Protein AF-A0A7W6JXN3-F1 (afdb_monomer_lite)

Sequence (74 aa):
MRDLSPYGRQYLIDQDRKPVDKAAAQFAASLGNAAFIAEYRAVLTAFIAQHQNDADPALIANYRAQLDALPRAD

pLDDT: mean 87.69, std 11.5, range [44.69, 96.38]

Secondary structure (DSSP, 8-state):
-----HHHHHHHHHHHHHHHHHHHHHHHHSTT-HHHHHHHHHHHHHHHHHHTTTS-HHHHHHHHHHHHHSPP--

Organism: NCBI:txid1268553

Radius of gyration: 13.47 Å; chains: 1; bounding box: 34×19×41 Å

Structure (mmCIF, N/CA/C/O backbone):
data_AF-A0A7W6JXN3-F1
#
_entry.id   AF-A0A7W6JXN3-F1
#
loop_
_atom_site.group_PDB
_atom_site.id
_atom_site.type_symbol
_atom_site.label_atom_id
_atom_site.label_alt_id
_atom_site.label_comp_id
_atom_site.label_asym_id
_atom_site.label_entity_id
_atom_site.label_seq_id
_atom_site.pdbx_PDB_ins_code
_atom_site.Cartn_x
_atom_site.Cartn_y
_atom_site.Cartn_z
_atom_site.occupancy
_atom_site.B_iso_or_equiv
_atom_site.auth_seq_id
_atom_site.auth_comp_id
_atom_site.auth_asym_id
_atom_site.auth_atom_id
_atom_site.pdbx_PDB_model_num
ATOM 1 N N . MET A 1 1 ? 5.403 0.120 -28.844 1.00 44.69 1 MET A N 1
ATOM 2 C CA . MET A 1 1 ? 5.870 -0.540 -27.607 1.00 44.69 1 MET A CA 1
ATOM 3 C C . MET A 1 1 ? 6.853 0.405 -26.941 1.00 44.69 1 MET A C 1
ATOM 5 O O . MET A 1 1 ? 7.785 0.827 -27.610 1.00 44.69 1 MET A O 1
ATOM 9 N N . ARG A 1 2 ? 6.597 0.856 -25.708 1.00 56.38 2 ARG A N 1
ATOM 10 C CA . ARG A 1 2 ? 7.587 1.645 -24.960 1.00 56.38 2 ARG A CA 1
ATOM 11 C C . ARG A 1 2 ? 8.515 0.648 -24.276 1.00 56.38 2 ARG A C 1
ATOM 13 O O . ARG A 1 2 ? 8.162 0.131 -23.222 1.00 56.38 2 ARG A O 1
ATOM 20 N N . ASP A 1 3 ? 9.652 0.362 -24.902 1.00 53.59 3 ASP A N 1
ATOM 21 C CA . ASP A 1 3 ? 10.779 -0.279 -24.226 1.00 53.59 3 ASP A CA 1
ATOM 22 C C . A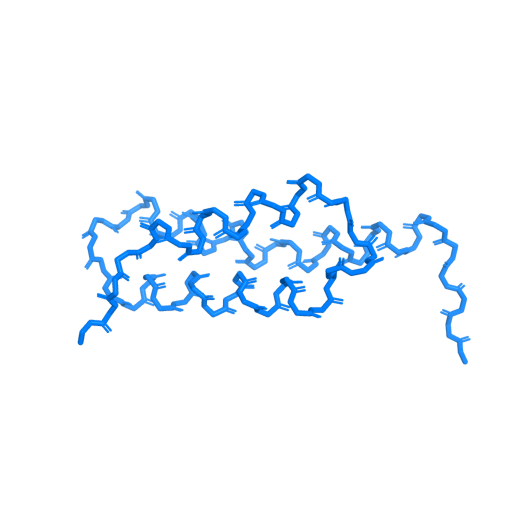SP A 1 3 ? 11.293 0.689 -23.164 1.00 53.59 3 ASP A C 1
ATOM 24 O O . ASP A 1 3 ? 12.119 1.567 -23.412 1.00 53.59 3 ASP A O 1
ATOM 28 N N . LEU A 1 4 ? 10.714 0.599 -21.972 1.00 58.50 4 LEU A N 1
ATOM 29 C CA . LEU A 1 4 ? 11.272 1.265 -20.815 1.00 58.50 4 LEU A CA 1
ATOM 30 C C . LEU A 1 4 ? 12.487 0.450 -20.399 1.00 58.50 4 LEU A C 1
ATOM 32 O O . LEU A 1 4 ? 12.352 -0.692 -19.955 1.00 58.50 4 LEU A O 1
ATOM 36 N N . SER A 1 5 ? 13.667 1.059 -20.517 1.00 70.69 5 SER A N 1
ATOM 37 C CA . SER A 1 5 ? 14.865 0.592 -19.824 1.00 70.69 5 SER A CA 1
ATOM 38 C C . SER A 1 5 ? 14.521 0.279 -18.358 1.00 70.69 5 SER A C 1
ATOM 40 O O . SER A 1 5 ? 13.617 0.915 -17.809 1.00 70.69 5 SER A O 1
ATOM 42 N N . PRO A 1 6 ? 15.246 -0.626 -17.682 1.00 72.25 6 PRO A N 1
ATOM 43 C CA . PRO A 1 6 ? 14.979 -0.990 -16.285 1.00 72.25 6 PRO A CA 1
ATOM 44 C C . PRO A 1 6 ? 14.749 0.219 -15.356 1.00 72.25 6 PRO A C 1
ATOM 46 O O . PRO A 1 6 ? 13.833 0.211 -14.540 1.00 72.25 6 PRO A O 1
ATOM 49 N N . TYR A 1 7 ? 15.488 1.314 -15.572 1.00 72.38 7 TYR A N 1
ATOM 50 C CA . TYR A 1 7 ? 15.292 2.599 -14.888 1.00 72.38 7 TYR A CA 1
ATOM 51 C C . TYR A 1 7 ? 13.921 3.252 -15.127 1.00 72.38 7 TYR A C 1
ATOM 53 O O . TYR A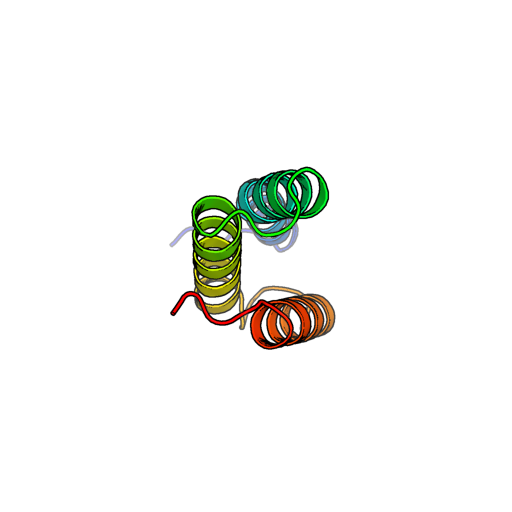 1 7 ? 13.311 3.765 -14.194 1.00 72.38 7 TYR A O 1
ATOM 61 N N . GLY A 1 8 ? 13.419 3.238 -16.363 1.00 79.88 8 GLY A N 1
ATOM 62 C CA . GLY A 1 8 ? 12.100 3.774 -16.700 1.00 79.88 8 GLY A CA 1
ATOM 63 C C .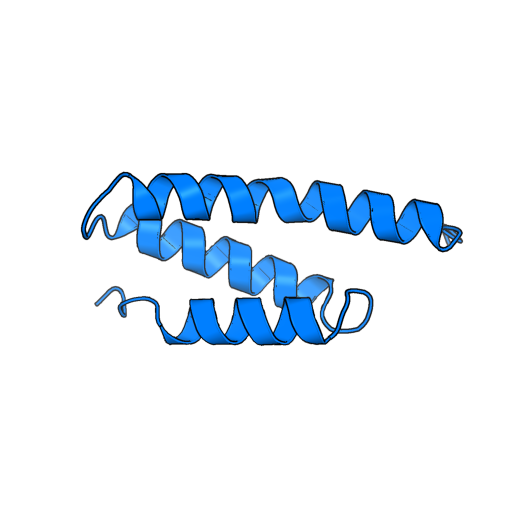 GLY A 1 8 ? 10.962 2.952 -16.095 1.00 79.88 8 GLY A C 1
ATOM 64 O O . GLY A 1 8 ? 9.943 3.518 -15.712 1.00 79.88 8 GLY A O 1
ATOM 65 N N . ARG A 1 9 ? 11.150 1.633 -15.952 1.00 81.50 9 ARG A N 1
ATOM 66 C CA . ARG A 1 9 ? 10.191 0.756 -15.264 1.00 81.50 9 ARG A CA 1
ATOM 67 C C . ARG A 1 9 ? 10.163 1.032 -13.763 1.00 81.50 9 ARG A C 1
ATOM 69 O O . ARG A 1 9 ? 9.084 1.236 -13.219 1.00 81.50 9 ARG A O 1
ATOM 76 N N . GLN A 1 10 ? 11.332 1.133 -13.127 1.00 84.62 10 GLN A N 1
ATOM 77 C CA . GLN A 1 10 ? 11.424 1.480 -11.707 1.00 84.62 10 GLN A CA 1
ATOM 78 C C . GLN A 1 10 ? 10.787 2.843 -11.415 1.00 84.62 10 GLN A C 1
ATOM 80 O O . GLN A 1 10 ? 10.023 2.976 -10.467 1.00 84.62 10 GLN A O 1
ATOM 85 N N . TYR A 1 11 ? 11.022 3.834 -12.277 1.00 87.25 11 TYR A N 1
ATOM 86 C CA . TYR A 1 11 ? 10.417 5.155 -12.134 1.00 87.25 11 TYR A CA 1
ATOM 87 C C . TYR A 1 11 ? 8.882 5.120 -12.160 1.00 87.25 11 TYR A C 1
ATOM 89 O O . TYR A 1 11 ? 8.243 5.823 -11.379 1.00 87.25 11 TYR A O 1
ATOM 97 N N . LEU A 1 12 ? 8.278 4.304 -13.031 1.00 87.88 12 LEU A N 1
ATOM 98 C CA . LEU A 1 12 ? 6.821 4.139 -13.056 1.00 87.88 12 LEU A CA 1
ATOM 99 C C . LEU A 1 12 ? 6.301 3.431 -11.805 1.00 87.88 12 LEU A C 1
ATOM 101 O O . LEU A 1 12 ? 5.313 3.880 -11.236 1.00 87.88 12 LEU A O 1
ATOM 105 N N . ILE A 1 13 ? 6.991 2.386 -11.343 1.00 90.06 13 ILE A N 1
ATOM 106 C CA . ILE A 1 13 ? 6.650 1.697 -10.091 1.00 90.06 13 ILE A CA 1
ATOM 107 C C . ILE A 1 13 ? 6.674 2.691 -8.919 1.00 90.06 13 ILE A C 1
ATOM 109 O O . ILE A 1 13 ? 5.736 2.734 -8.126 1.00 90.06 13 ILE A O 1
ATOM 113 N N . ASP A 1 14 ? 7.696 3.545 -8.841 1.00 90.19 14 ASP A N 1
ATOM 114 C CA . ASP A 1 14 ? 7.808 4.565 -7.795 1.00 90.19 14 ASP A CA 1
ATOM 115 C C . ASP A 1 14 ? 6.709 5.639 -7.905 1.00 90.19 14 ASP A C 1
ATOM 117 O O . ASP A 1 14 ? 6.242 6.158 -6.890 1.00 90.19 14 ASP A O 1
ATOM 121 N N . GLN A 1 15 ? 6.262 5.988 -9.118 1.00 92.38 15 GLN A N 1
ATOM 122 C CA . GLN A 1 15 ? 5.117 6.885 -9.304 1.00 92.38 15 GLN A CA 1
ATOM 123 C C . GLN A 1 15 ? 3.807 6.244 -8.842 1.00 92.38 15 GLN A C 1
ATOM 125 O O . GLN A 1 15 ? 3.058 6.872 -8.090 1.00 92.38 15 GLN A O 1
ATOM 130 N N . ASP A 1 16 ? 3.563 5.002 -9.249 1.00 91.88 16 ASP A N 1
ATOM 131 C CA . ASP A 1 16 ? 2.351 4.247 -8.927 1.00 91.88 16 ASP A CA 1
ATOM 132 C C . ASP A 1 16 ? 2.297 3.829 -7.454 1.00 91.88 16 ASP A C 1
ATOM 134 O O . ASP A 1 16 ? 1.235 3.491 -6.933 1.00 91.88 16 ASP A O 1
ATOM 138 N N . ARG A 1 17 ? 3.427 3.912 -6.748 1.00 92.69 17 ARG A N 1
ATOM 139 C CA . ARG A 1 17 ? 3.507 3.730 -5.301 1.00 92.69 17 ARG A CA 1
ATOM 140 C C . ARG A 1 17 ? 2.985 4.934 -4.511 1.00 92.69 17 ARG A C 1
ATOM 142 O O . ARG A 1 17 ? 2.463 4.758 -3.413 1.00 92.69 17 ARG A O 1
ATOM 149 N N . LYS A 1 18 ? 3.039 6.154 -5.058 1.00 93.75 18 LYS A N 1
ATOM 150 C CA . LYS A 1 18 ? 2.614 7.374 -4.338 1.00 93.75 18 LYS A CA 1
ATOM 151 C C . LYS A 1 18 ? 1.164 7.326 -3.825 1.00 93.75 18 LYS A C 1
ATOM 153 O O . LYS A 1 18 ? 0.940 7.749 -2.690 1.00 93.75 18 LYS A O 1
ATOM 158 N N . PRO A 1 19 ? 0.171 6.833 -4.594 1.00 94.06 19 PRO A N 1
ATOM 159 C CA . PRO A 1 19 ? -1.187 6.642 -4.088 1.00 94.06 19 PRO A CA 1
ATOM 160 C C . PRO A 1 19 ? -1.259 5.658 -2.915 1.00 94.06 19 PRO A C 1
ATOM 162 O O . PRO A 1 19 ? -2.010 5.902 -1.974 1.00 94.06 19 PRO A O 1
ATOM 165 N N . VAL A 1 20 ? -0.458 4.585 -2.945 1.00 94.00 20 VAL A N 1
ATOM 166 C CA . VAL A 1 20 ? -0.380 3.596 -1.857 1.00 94.00 20 VAL A CA 1
ATOM 167 C C . VAL A 1 20 ? 0.162 4.251 -0.590 1.00 94.00 20 VAL A C 1
ATOM 169 O O . VAL A 1 20 ? -0.467 4.151 0.460 1.00 94.00 20 VAL A O 1
ATOM 172 N N . ASP A 1 21 ? 1.268 4.990 -0.696 1.00 94.12 21 ASP A N 1
ATOM 173 C CA . ASP A 1 21 ? 1.877 5.683 0.445 1.00 94.12 21 ASP A CA 1
ATOM 174 C C . ASP A 1 21 ? 0.927 6.746 1.038 1.00 94.12 21 ASP A C 1
ATOM 176 O O . ASP A 1 21 ? 0.813 6.884 2.258 1.00 94.12 21 ASP A O 1
ATOM 180 N N . LYS A 1 22 ? 0.188 7.472 0.186 1.00 94.75 22 LYS A N 1
ATOM 181 C CA . LYS A 1 22 ? -0.818 8.451 0.622 1.00 94.75 22 LYS A CA 1
ATOM 182 C C . LYS A 1 22 ? -1.957 7.781 1.399 1.00 94.75 22 LYS A C 1
ATOM 184 O O . LYS A 1 22 ? -2.287 8.231 2.496 1.00 94.75 22 LYS A O 1
ATOM 189 N N . ALA A 1 23 ? -2.540 6.717 0.851 1.00 93.62 23 ALA A N 1
ATOM 190 C CA . ALA A 1 23 ? -3.641 6.010 1.497 1.00 93.62 23 ALA A CA 1
ATOM 191 C C . ALA A 1 23 ? -3.193 5.329 2.800 1.00 93.62 23 ALA A C 1
ATOM 193 O O . ALA A 1 23 ? -3.925 5.363 3.788 1.00 93.62 23 ALA A O 1
ATOM 194 N N . ALA A 1 24 ? -1.963 4.806 2.846 1.00 92.75 24 ALA A N 1
ATOM 195 C CA . ALA A 1 24 ? -1.357 4.285 4.068 1.00 92.75 24 ALA A CA 1
ATOM 196 C C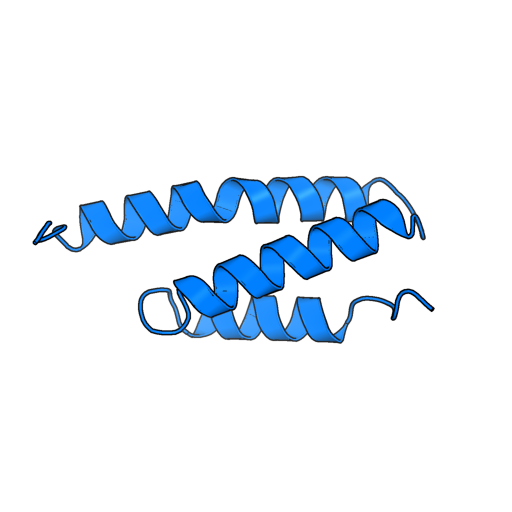 . ALA A 1 24 ? -1.265 5.366 5.158 1.00 92.75 24 ALA A C 1
ATOM 198 O O . ALA A 1 24 ? -1.619 5.115 6.311 1.00 92.75 24 ALA A O 1
ATOM 199 N N . ALA A 1 25 ? -0.851 6.587 4.799 1.00 93.25 25 ALA A N 1
ATOM 200 C CA . ALA A 1 25 ? -0.806 7.713 5.730 1.00 93.25 25 ALA A CA 1
ATOM 201 C C . ALA A 1 25 ? -2.207 8.126 6.218 1.00 93.25 25 ALA A C 1
ATOM 203 O O . ALA A 1 25 ? -2.382 8.391 7.405 1.00 93.25 25 ALA A O 1
ATOM 204 N N . GLN A 1 26 ? -3.214 8.143 5.337 1.00 92.12 26 GLN A N 1
ATOM 205 C CA . GLN A 1 26 ? -4.607 8.435 5.712 1.00 92.12 26 GLN A CA 1
ATOM 206 C C . GLN A 1 26 ? -5.181 7.370 6.655 1.00 92.12 26 GLN A C 1
ATOM 208 O O . GLN A 1 26 ? -5.824 7.713 7.647 1.00 92.12 26 GLN A O 1
ATOM 213 N N . PHE A 1 27 ? -4.908 6.092 6.382 1.00 89.31 27 PHE A N 1
ATOM 214 C CA . PHE A 1 27 ? -5.289 4.977 7.245 1.00 89.31 27 PHE A CA 1
ATOM 215 C C . PHE A 1 27 ? -4.607 5.069 8.619 1.00 89.31 27 PHE A C 1
ATOM 217 O O . PHE A 1 27 ? -5.277 4.972 9.643 1.00 89.31 27 PHE A O 1
ATOM 224 N N . ALA A 1 28 ? -3.299 5.341 8.665 1.00 88.94 28 ALA A N 1
ATOM 225 C CA . ALA A 1 28 ? -2.565 5.505 9.921 1.00 88.94 28 ALA A CA 1
ATOM 226 C C . ALA A 1 28 ? -3.033 6.725 10.737 1.00 88.94 28 ALA A C 1
ATOM 228 O O . ALA A 1 28 ? -3.029 6.689 11.966 1.00 88.94 28 ALA A O 1
ATOM 229 N N . ALA A 1 29 ? -3.451 7.801 10.064 1.00 89.75 29 ALA A N 1
ATOM 230 C CA . ALA A 1 29 ? -3.941 9.021 10.702 1.00 89.75 29 ALA A CA 1
ATOM 231 C C . ALA A 1 29 ? -5.395 8.922 11.197 1.00 89.75 29 ALA A C 1
ATOM 233 O O . ALA A 1 29 ? -5.849 9.801 11.931 1.00 89.75 29 ALA A O 1
ATOM 234 N N . SER A 1 30 ? -6.146 7.889 10.803 1.00 80.62 30 SER A N 1
ATOM 235 C CA . SER A 1 30 ? -7.571 7.778 11.103 1.00 80.62 30 SER A CA 1
ATOM 236 C C . SER A 1 30 ? -7.935 6.379 11.589 1.00 80.62 30 SER A C 1
ATOM 238 O O . SER A 1 30 ? -8.084 5.436 10.815 1.00 80.62 30 SER A O 1
ATOM 240 N N . LEU A 1 31 ? -8.126 6.253 12.902 1.00 77.69 31 LEU A N 1
ATOM 241 C CA . LEU A 1 31 ? -8.544 4.999 13.523 1.00 77.69 31 LEU A CA 1
ATOM 242 C C . LEU A 1 31 ? -9.958 4.615 13.063 1.00 77.69 31 LEU A C 1
ATOM 244 O O . LEU A 1 31 ? -10.938 5.255 13.435 1.00 77.69 31 LEU A O 1
ATOM 248 N N . GLY A 1 32 ? -10.056 3.548 12.267 1.00 76.81 32 GLY A N 1
ATOM 249 C CA . GLY A 1 32 ? -11.327 2.893 11.942 1.00 76.81 32 GLY A CA 1
ATOM 250 C C . GLY A 1 32 ? -12.208 3.609 10.916 1.00 76.81 32 GLY A C 1
ATOM 251 O O . GLY A 1 32 ? -13.379 3.262 10.786 1.00 76.81 32 GLY A O 1
ATOM 252 N N . ASN A 1 33 ? -11.689 4.588 10.170 1.00 88.62 33 ASN A N 1
ATOM 253 C CA . 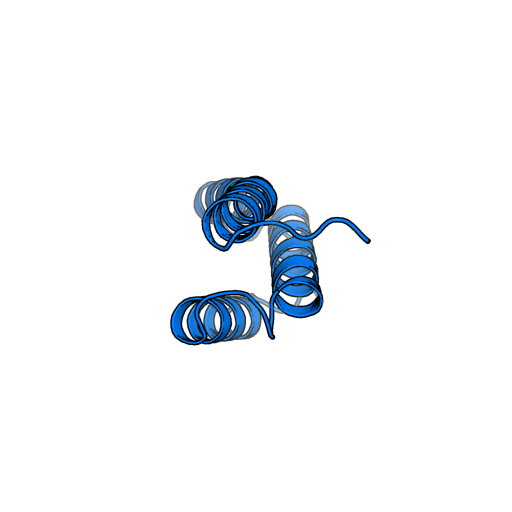ASN A 1 33 ? -12.470 5.213 9.104 1.00 88.62 33 ASN A CA 1
ATOM 254 C C . ASN A 1 33 ? -12.622 4.253 7.914 1.00 88.62 33 ASN A C 1
ATOM 256 O O . ASN A 1 33 ? -11.674 4.010 7.163 1.00 88.62 33 ASN A O 1
ATOM 260 N N . ALA A 1 34 ? -13.840 3.739 7.730 1.00 89.81 34 ALA A N 1
ATOM 261 C CA . ALA A 1 34 ? -14.178 2.785 6.678 1.00 89.81 34 ALA A CA 1
ATOM 262 C C . ALA A 1 34 ? -13.842 3.291 5.265 1.00 89.81 34 ALA A C 1
ATOM 264 O O . ALA A 1 34 ? -13.420 2.499 4.425 1.00 89.81 34 ALA A O 1
ATOM 265 N N . ALA A 1 35 ? -13.953 4.600 5.005 1.00 90.56 35 ALA A N 1
ATOM 266 C CA . ALA A 1 35 ? -13.617 5.169 3.702 1.00 90.56 35 ALA A CA 1
ATOM 267 C C . ALA A 1 35 ? -12.113 5.075 3.412 1.00 90.56 35 ALA A C 1
ATOM 269 O O . ALA A 1 35 ? -11.729 4.698 2.309 1.00 90.56 35 ALA A O 1
ATOM 270 N N . PHE A 1 36 ? -11.259 5.340 4.406 1.00 91.81 36 PHE A N 1
ATOM 271 C CA . PHE A 1 36 ? -9.807 5.221 4.241 1.00 91.81 36 PHE A CA 1
ATOM 272 C C . PHE A 1 36 ? -9.336 3.768 4.215 1.00 91.81 36 PHE A C 1
ATOM 274 O O . PHE A 1 36 ? -8.404 3.450 3.484 1.00 91.81 36 PHE A O 1
ATOM 281 N N . ILE A 1 37 ? -10.005 2.866 4.940 1.00 92.06 37 ILE A N 1
ATOM 282 C CA . ILE A 1 37 ? -9.766 1.421 4.814 1.00 92.06 37 ILE A CA 1
ATOM 283 C C . ILE A 1 37 ? -10.090 0.960 3.388 1.00 92.06 37 ILE A C 1
ATOM 285 O O . ILE A 1 37 ? -9.282 0.268 2.769 1.00 92.06 37 ILE A O 1
ATOM 289 N N . ALA A 1 38 ? -11.241 1.368 2.845 1.00 92.94 38 ALA A N 1
ATOM 290 C CA . ALA A 1 38 ? -11.649 1.029 1.485 1.00 92.94 38 ALA A CA 1
ATOM 291 C C . ALA A 1 38 ? -10.709 1.638 0.429 1.00 92.94 38 ALA A C 1
ATOM 293 O O . ALA A 1 38 ? -10.294 0.928 -0.488 1.00 92.94 38 ALA A O 1
ATOM 294 N N . GLU A 1 39 ? -10.324 2.911 0.582 1.00 94.25 39 GLU A N 1
ATOM 295 C CA . GLU A 1 39 ? -9.344 3.582 -0.282 1.00 94.25 39 GLU A CA 1
ATOM 296 C C . GLU A 1 39 ? -8.008 2.837 -0.257 1.00 94.25 39 GLU A C 1
ATOM 298 O O . GLU A 1 39 ? -7.481 2.488 -1.315 1.00 94.25 39 GLU A O 1
ATOM 303 N N . TYR A 1 40 ? -7.498 2.506 0.934 1.00 94.81 40 TYR A N 1
ATOM 304 C CA . TYR A 1 40 ? -6.218 1.824 1.060 1.00 94.81 40 TYR A CA 1
ATOM 305 C C . TYR A 1 40 ? -6.249 0.422 0.442 1.00 94.81 40 TYR A C 1
ATOM 307 O O . TYR A 1 40 ? -5.344 0.032 -0.300 1.00 94.81 40 TYR A O 1
ATOM 315 N N . ARG A 1 41 ? -7.348 -0.308 0.652 1.00 95.00 41 ARG A N 1
ATOM 316 C CA . ARG A 1 41 ? -7.580 -1.615 0.034 1.00 95.00 41 ARG A CA 1
ATOM 317 C C . ARG A 1 41 ? -7.598 -1.536 -1.492 1.00 95.00 41 ARG A C 1
ATOM 319 O O . ARG A 1 41 ? -6.995 -2.381 -2.160 1.00 95.00 41 ARG A O 1
ATOM 326 N N . ALA A 1 42 ? -8.278 -0.533 -2.043 1.00 95.19 42 ALA A N 1
ATOM 327 C CA . ALA A 1 42 ? -8.410 -0.346 -3.482 1.00 95.19 42 ALA A CA 1
ATOM 328 C C . ALA A 1 42 ? -7.055 -0.054 -4.139 1.00 95.19 42 ALA A C 1
ATOM 330 O O . ALA A 1 42 ? -6.700 -0.714 -5.117 1.00 95.19 42 ALA A O 1
ATOM 331 N N . VAL A 1 43 ? -6.268 0.874 -3.582 1.00 96.38 43 VAL A N 1
ATOM 332 C CA . VAL A 1 43 ? -4.967 1.237 -4.167 1.00 96.38 43 VAL A CA 1
ATOM 333 C C . VAL A 1 43 ? -3.934 0.116 -4.037 1.00 96.38 43 VAL A C 1
ATOM 335 O O . VAL A 1 43 ? -3.188 -0.114 -4.986 1.00 96.38 43 VAL A O 1
ATOM 338 N N . LEU A 1 44 ? -3.931 -0.645 -2.932 1.00 96.06 44 LEU A N 1
ATOM 339 C CA . LEU A 1 44 ? -3.079 -1.835 -2.791 1.00 96.06 44 LEU A CA 1
ATOM 340 C C . LEU A 1 44 ? -3.430 -2.898 -3.837 1.00 96.06 44 LEU A C 1
ATOM 342 O O . LEU A 1 44 ? -2.544 -3.436 -4.500 1.00 96.06 44 LEU A O 1
ATOM 346 N N . THR A 1 45 ? -4.725 -3.174 -4.016 1.00 95.94 45 THR A N 1
ATOM 347 C CA . THR A 1 45 ? -5.201 -4.154 -5.003 1.00 95.94 45 THR A CA 1
ATOM 348 C C . THR A 1 45 ? -4.805 -3.741 -6.420 1.00 95.94 45 THR A C 1
ATOM 350 O O . THR A 1 45 ? -4.300 -4.569 -7.178 1.00 95.94 45 THR A O 1
ATOM 353 N N . ALA A 1 46 ? -4.978 -2.461 -6.765 1.00 95.75 46 ALA A N 1
ATOM 354 C CA . ALA A 1 46 ? -4.599 -1.924 -8.068 1.00 95.75 46 ALA A CA 1
ATOM 355 C C . ALA A 1 46 ? -3.084 -2.023 -8.311 1.00 95.75 46 ALA A C 1
ATOM 357 O O . ALA A 1 46 ? -2.670 -2.534 -9.351 1.00 95.75 46 ALA A O 1
ATOM 358 N N . PHE A 1 47 ? -2.261 -1.621 -7.334 1.00 95.88 47 PHE A N 1
ATOM 359 C CA . PHE A 1 47 ? -0.805 -1.704 -7.443 1.00 95.88 47 PHE A CA 1
ATOM 360 C C . PHE A 1 47 ? -0.335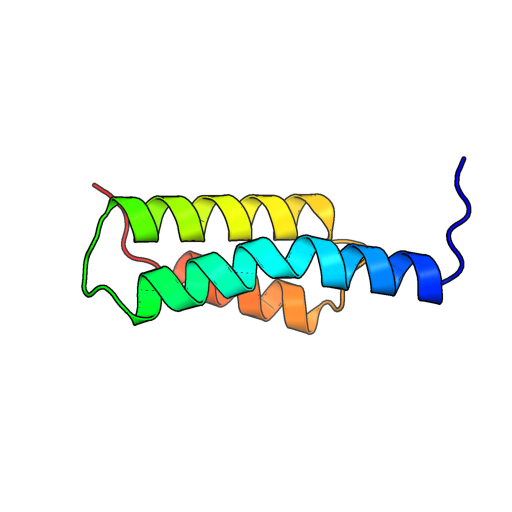 -3.148 -7.639 1.00 95.88 47 PHE A C 1
ATOM 362 O O . PHE A 1 47 ? 0.451 -3.424 -8.542 1.00 95.88 47 PHE A O 1
ATOM 369 N N . ILE A 1 48 ? -0.837 -4.086 -6.828 1.00 95.56 48 ILE A N 1
ATOM 370 C CA . ILE A 1 48 ? -0.471 -5.504 -6.937 1.00 95.56 48 ILE A CA 1
ATOM 371 C C . ILE A 1 48 ? -0.883 -6.050 -8.306 1.00 95.56 48 ILE A C 1
ATOM 373 O O . ILE A 1 48 ? -0.079 -6.705 -8.960 1.00 95.56 48 ILE A O 1
ATOM 377 N N . ALA A 1 49 ? -2.106 -5.778 -8.765 1.00 95.31 49 ALA A N 1
ATOM 378 C CA . ALA A 1 49 ? -2.577 -6.272 -10.057 1.00 95.31 49 ALA A CA 1
ATOM 379 C C . ALA A 1 49 ? -1.715 -5.763 -11.223 1.00 95.31 49 ALA A C 1
ATOM 381 O O . ALA A 1 49 ? -1.404 -6.537 -12.131 1.00 95.31 49 ALA A O 1
ATOM 382 N N . GLN A 1 50 ? -1.312 -4.491 -11.170 1.00 93.81 50 GLN A N 1
ATOM 383 C CA . GLN A 1 50 ? -0.519 -3.839 -12.208 1.00 93.81 50 GLN A CA 1
ATOM 384 C C . GLN A 1 50 ? 0.955 -4.264 -12.189 1.00 93.81 50 GLN A C 1
ATOM 386 O O . GLN A 1 50 ? 1.538 -4.445 -13.253 1.00 93.81 50 GLN A O 1
ATOM 391 N N . HIS A 1 51 ? 1.547 -4.449 -11.004 1.00 94.06 51 HIS A N 1
ATOM 392 C CA . HIS A 1 51 ? 2.998 -4.601 -10.841 1.00 94.06 51 HIS A CA 1
ATOM 393 C C . HIS A 1 51 ? 3.451 -5.974 -10.327 1.00 94.06 51 HIS A C 1
ATOM 395 O O . HIS A 1 51 ? 4.647 -6.173 -10.141 1.00 94.06 51 HIS A O 1
ATOM 401 N N . GLN A 1 52 ? 2.556 -6.952 -10.129 1.00 92.62 52 GLN A N 1
ATOM 402 C CA . GLN A 1 52 ? 2.904 -8.286 -9.591 1.00 92.62 52 GLN A CA 1
ATOM 403 C C . GLN A 1 52 ? 4.033 -9.022 -10.331 1.00 92.62 52 GLN A C 1
ATOM 405 O O . GLN A 1 52 ? 4.688 -9.863 -9.722 1.00 92.62 52 GLN A O 1
ATOM 410 N N . ASN A 1 53 ? 4.249 -8.729 -11.617 1.00 90.19 53 ASN A N 1
ATOM 411 C CA . ASN A 1 53 ? 5.279 -9.372 -12.440 1.00 90.19 53 ASN A CA 1
ATOM 412 C C . ASN A 1 53 ? 6.524 -8.494 -12.660 1.00 90.19 53 ASN A C 1
ATOM 414 O O . ASN A 1 53 ? 7.519 -8.979 -13.192 1.00 90.19 53 ASN A O 1
ATOM 418 N N . ASP A 1 54 ? 6.454 -7.213 -12.295 1.00 88.50 54 ASP A N 1
ATOM 419 C CA . ASP A 1 54 ? 7.439 -6.190 -12.661 1.00 88.50 54 ASP A CA 1
ATOM 420 C C . ASP A 1 54 ? 8.107 -5.529 -11.451 1.00 88.50 54 ASP A C 1
ATOM 422 O O . ASP A 1 54 ? 9.255 -5.094 -11.550 1.00 88.50 54 ASP A O 1
ATOM 426 N N . ALA A 1 55 ? 7.405 -5.444 -10.319 1.00 90.19 55 ALA A N 1
ATOM 427 C CA . ALA A 1 55 ? 7.947 -4.943 -9.065 1.00 90.19 55 ALA A CA 1
ATOM 428 C C . ALA A 1 55 ? 8.683 -6.036 -8.284 1.00 90.19 55 ALA A C 1
ATOM 430 O O . ALA A 1 55 ? 8.530 -7.233 -8.531 1.00 90.19 55 ALA A O 1
ATOM 431 N N . ASP A 1 56 ? 9.466 -5.598 -7.298 1.00 91.12 56 ASP A N 1
ATOM 432 C CA . ASP A 1 56 ? 10.147 -6.487 -6.362 1.00 91.12 56 ASP A CA 1
ATOM 433 C C . ASP A 1 56 ? 9.137 -7.463 -5.709 1.00 91.12 56 ASP A C 1
ATOM 435 O O . ASP A 1 56 ? 8.163 -7.019 -5.084 1.00 91.12 56 ASP A O 1
ATOM 439 N N . PRO A 1 57 ? 9.348 -8.790 -5.806 1.00 92.06 57 PRO A N 1
ATOM 440 C CA . PRO A 1 57 ? 8.490 -9.782 -5.166 1.00 92.06 57 PRO A CA 1
ATOM 441 C C . PRO A 1 57 ? 8.310 -9.564 -3.658 1.00 92.06 57 PRO A C 1
ATOM 443 O O . PRO A 1 57 ? 7.235 -9.844 -3.124 1.00 92.06 57 PRO A O 1
ATOM 446 N N . ALA A 1 58 ? 9.324 -9.034 -2.964 1.00 93.94 58 ALA A N 1
ATOM 447 C CA . ALA A 1 58 ? 9.240 -8.709 -1.544 1.00 93.94 58 ALA A CA 1
ATOM 448 C C . ALA A 1 58 ? 8.273 -7.545 -1.281 1.00 93.94 58 ALA A C 1
ATOM 450 O O . ALA A 1 58 ? 7.518 -7.580 -0.305 1.00 93.94 58 ALA A O 1
ATOM 451 N N . LEU A 1 59 ? 8.237 -6.547 -2.172 1.00 92.50 59 LEU A N 1
ATOM 452 C CA . LEU A 1 59 ? 7.277 -5.443 -2.105 1.00 92.50 59 LEU A CA 1
ATOM 453 C C . LEU A 1 59 ? 5.847 -5.956 -2.307 1.00 92.50 59 LEU A C 1
ATOM 455 O O . LEU A 1 59 ? 4.954 -5.623 -1.528 1.00 92.50 59 LEU A O 1
ATOM 459 N N . ILE A 1 60 ? 5.636 -6.820 -3.303 1.00 96.12 60 ILE A N 1
ATOM 460 C CA . ILE A 1 60 ? 4.323 -7.420 -3.575 1.00 96.12 60 ILE A CA 1
ATOM 461 C C . ILE A 1 60 ? 3.852 -8.283 -2.399 1.00 96.12 60 ILE A C 1
ATOM 463 O O . ILE A 1 60 ? 2.694 -8.185 -1.991 1.00 96.12 60 ILE A O 1
ATOM 467 N N . ALA A 1 61 ? 4.736 -9.098 -1.820 1.00 95.94 61 ALA A N 1
ATOM 468 C CA . ALA A 1 61 ? 4.419 -9.902 -0.642 1.00 95.94 61 ALA A CA 1
ATOM 469 C C . ALA A 1 61 ? 4.041 -9.027 0.565 1.00 95.94 61 ALA A C 1
ATOM 471 O O . ALA A 1 61 ? 3.063 -9.318 1.254 1.00 95.94 61 ALA A O 1
ATOM 472 N N . ASN A 1 62 ? 4.765 -7.926 0.784 1.00 95.69 62 ASN A N 1
ATOM 473 C CA . ASN A 1 62 ? 4.454 -6.967 1.838 1.00 95.69 62 ASN A CA 1
ATOM 474 C C . ASN A 1 62 ? 3.066 -6.338 1.638 1.00 95.69 62 ASN A C 1
ATOM 476 O O . ASN A 1 62 ? 2.251 -6.347 2.557 1.00 95.69 62 ASN A O 1
ATOM 480 N N . TYR A 1 63 ? 2.756 -5.862 0.431 1.00 96.31 63 TYR A N 1
ATOM 481 C CA . TYR A 1 63 ? 1.457 -5.256 0.130 1.00 96.31 63 TYR A CA 1
ATOM 482 C C . TYR A 1 63 ? 0.295 -6.243 0.217 1.00 96.31 63 TYR A C 1
ATOM 484 O O . TYR A 1 63 ? -0.778 -5.865 0.682 1.00 96.31 63 TYR A O 1
ATOM 492 N N . ARG A 1 64 ? 0.502 -7.515 -0.141 1.00 96.25 64 ARG A N 1
ATOM 493 C CA . ARG A 1 64 ? -0.487 -8.578 0.101 1.00 96.25 64 ARG A CA 1
ATOM 494 C C . ARG A 1 64 ? -0.738 -8.781 1.594 1.00 96.25 64 ARG A C 1
ATOM 496 O O . ARG A 1 64 ? -1.888 -8.782 2.009 1.00 96.25 64 ARG A O 1
ATOM 503 N N . ALA A 1 65 ? 0.316 -8.859 2.405 1.00 96.19 65 ALA A N 1
ATOM 504 C CA . ALA A 1 65 ? 0.171 -8.993 3.854 1.00 96.19 65 ALA A CA 1
ATOM 505 C C . ALA A 1 65 ? -0.572 -7.799 4.479 1.00 96.19 65 ALA A C 1
ATOM 507 O O . ALA A 1 65 ? -1.423 -7.987 5.345 1.00 96.19 65 ALA A O 1
ATOM 508 N N . GLN A 1 66 ? -0.297 -6.577 4.013 1.00 94.75 66 GLN A N 1
ATOM 509 C CA . GLN A 1 66 ? -1.044 -5.396 4.445 1.00 94.75 66 GLN A CA 1
ATOM 510 C C . GLN A 1 66 ? -2.516 -5.468 4.023 1.00 94.75 66 GLN A C 1
ATOM 512 O O . GLN A 1 66 ? -3.387 -5.185 4.837 1.00 94.75 66 GLN A O 1
ATOM 517 N N . LEU A 1 67 ? -2.799 -5.895 2.789 1.00 94.31 67 LEU A N 1
ATOM 518 C CA . LEU A 1 67 ? -4.159 -6.060 2.273 1.00 94.31 67 LEU A CA 1
ATOM 519 C C . LEU A 1 67 ? -4.980 -7.077 3.085 1.00 94.31 67 LEU A C 1
ATOM 521 O O . LEU A 1 67 ? -6.162 -6.837 3.338 1.00 94.31 67 LEU A O 1
ATOM 525 N N . ASP A 1 68 ? -4.364 -8.189 3.487 1.00 93.56 68 ASP A N 1
ATOM 526 C CA . ASP A 1 68 ? -4.977 -9.221 4.333 1.00 93.56 68 ASP A CA 1
ATOM 527 C C . ASP A 1 68 ? -5.189 -8.756 5.782 1.00 93.56 68 ASP A C 1
ATOM 529 O O . ASP A 1 68 ? -6.149 -9.172 6.429 1.00 93.56 68 ASP A O 1
ATOM 533 N N . ALA A 1 69 ? -4.326 -7.872 6.290 1.00 91.88 69 ALA A N 1
ATOM 534 C CA . ALA A 1 69 ? -4.437 -7.316 7.637 1.00 91.88 69 ALA A CA 1
ATOM 535 C C . ALA A 1 69 ? -5.488 -6.197 7.759 1.00 91.88 69 ALA A C 1
ATOM 537 O O . ALA A 1 69 ? -5.855 -5.827 8.878 1.00 91.88 69 ALA A O 1
ATOM 538 N N . LEU A 1 70 ? -5.968 -5.635 6.641 1.00 90.69 70 LEU A N 1
ATOM 539 C CA . LEU A 1 70 ? -6.988 -4.590 6.681 1.00 90.69 70 LEU A CA 1
ATOM 540 C C . LEU A 1 70 ? -8.325 -5.142 7.201 1.00 90.69 70 LEU A C 1
ATOM 542 O O . LEU A 1 70 ? -8.752 -6.223 6.781 1.00 90.69 70 LEU A O 1
ATOM 546 N N . PRO A 1 71 ? -9.036 -4.386 8.062 1.00 87.12 71 PRO A N 1
ATOM 547 C CA . PRO A 1 71 ? -10.381 -4.752 8.479 1.00 87.12 71 PRO A CA 1
ATOM 548 C C . PRO A 1 71 ? -11.274 -4.956 7.256 1.00 87.12 71 PRO A C 1
ATOM 550 O O . PRO A 1 71 ? -11.203 -4.198 6.282 1.00 87.12 71 PRO A O 1
ATOM 553 N N . ARG A 1 72 ? -12.149 -5.964 7.299 1.00 76.81 72 ARG A N 1
ATOM 554 C CA . ARG A 1 72 ? -13.230 -6.037 6.314 1.00 76.81 72 ARG A CA 1
ATOM 555 C C . ARG A 1 72 ? -14.135 -4.830 6.551 1.00 76.81 72 ARG A C 1
ATOM 557 O O . ARG A 1 72 ? -14.615 -4.642 7.663 1.00 76.81 72 ARG A O 1
ATOM 564 N N . ALA A 1 73 ? -14.307 -4.004 5.523 1.00 60.97 73 ALA A N 1
ATOM 565 C CA . ALA A 1 73 ? -15.426 -3.079 5.479 1.00 60.97 73 ALA A CA 1
ATOM 566 C C . ALA A 1 73 ? -16.679 -3.952 5.325 1.00 60.97 73 ALA A C 1
ATOM 568 O O . ALA A 1 73 ? -16.849 -4.570 4.272 1.00 60.97 73 ALA A O 1
ATOM 569 N N . ASP A 1 74 ? -17.418 -4.118 6.419 1.00 55.53 74 ASP A N 1
ATOM 570 C CA . ASP A 1 74 ? -18.748 -4.737 6.444 1.00 55.53 74 ASP A CA 1
ATOM 571 C C . ASP A 1 74 ? -19.786 -3.744 5.901 1.00 55.53 74 ASP A C 1
ATOM 573 O O . ASP A 1 74 ? -19.668 -2.539 6.241 1.00 55.53 74 ASP A O 1
#

Foldseek 3Di:
DPPDDLVSLVVVLVVLCVQLVVLVVVPVVDPPDLVSLVSNLVSLVVSCVVPVPPDDVVVSVVSVVVNVPGDPPD